Protein AF-A0A497NFD1-F1 (afdb_monomer)

Secondary structure (DSSP, 8-state):
--TTSHHHHHHHHHS-------TT---TT-TT----EE-GGGGG---SSEE---SS--HHHHHHHHHHH--SEEEE-SSTTHHHHHHHHHHHHH--EEEEGGGS-----PPPPPHHHHHHHHHHHHHS-STT----HHHHHHHHTTTT--HHHHHHHHHHHHHTTSS---S--

Mean predicted aligned error: 14.57 Å

Sequence (173 aa):
MDSSSEEASEVYSSGECILIVPKMVNLSGRSKFEHALVSGWALWMKDKKAFPLSDHSDFKQLLDFVRACRPRTVLTCFGGRFNAVFANQVEKKLGVEARPLDLIPTTFIPEKPRPRVRECVNHILKVTRMPGFIYSKKWIMNEMKPLGFSRREVEEALDNLTRRGILRISRNG

Foldseek 3Di:
DDCPDPVVVVVVVVLPDDDDDPPPDDCVVPVSDDAAAEDCCQVVDPDPRYDYDDPDDDLVRVLVVCQVVVDQEEEFDPPVVCQQVSQVVNCVPPVHRYHHPVVDDDDPDPPDQDPLLVVLLVQLCVVVVDPPDDDDLVNSVVSCVVVPDDPVSNVVSVVVCVVVVNDDDDPPD

Structure (mmCIF, N/CA/C/O backbone):
data_AF-A0A497NFD1-F1
#
_entry.id   AF-A0A497NFD1-F1
#
loop_
_atom_site.group_PDB
_atom_site.id
_atom_site.type_symbol
_atom_site.label_atom_id
_atom_site.label_alt_id
_atom_site.label_comp_id
_atom_site.label_asym_id
_atom_site.label_entity_id
_atom_site.label_seq_id
_atom_site.pdbx_PDB_ins_code
_atom_site.Cartn_x
_atom_site.Cartn_y
_atom_site.Cartn_z
_atom_site.occupancy
_atom_site.B_iso_or_equiv
_atom_site.auth_seq_id
_atom_site.auth_comp_id
_atom_site.auth_asym_id
_atom_site.auth_atom_id
_atom_site.pdbx_PDB_model_num
ATOM 1 N N . MET A 1 1 ? -0.953 -10.754 -23.163 1.00 63.84 1 MET A N 1
ATOM 2 C CA . MET A 1 1 ? -0.277 -11.869 -23.851 1.00 63.84 1 MET A CA 1
ATOM 3 C C . MET A 1 1 ? 1.103 -11.997 -23.236 1.00 63.84 1 MET A C 1
ATOM 5 O O . MET A 1 1 ? 1.746 -10.972 -23.032 1.00 63.84 1 MET A O 1
ATOM 9 N N . ASP A 1 2 ? 1.501 -13.200 -22.834 1.00 75.81 2 ASP A N 1
ATOM 10 C CA . ASP A 1 2 ? 2.842 -13.422 -22.288 1.00 75.81 2 ASP A CA 1
ATOM 11 C C . ASP A 1 2 ? 3.855 -13.395 -23.439 1.00 75.81 2 ASP A C 1
ATOM 13 O O . ASP A 1 2 ? 3.621 -14.007 -24.478 1.00 75.81 2 ASP A O 1
ATOM 17 N N . SER A 1 3 ? 4.982 -12.703 -23.270 1.00 74.25 3 SER A N 1
ATOM 18 C CA . SER A 1 3 ? 6.037 -12.640 -24.289 1.00 74.25 3 SER A CA 1
ATOM 19 C C . SER A 1 3 ? 6.659 -13.996 -24.649 1.00 74.25 3 SER A C 1
ATOM 21 O O . SER A 1 3 ? 7.349 -14.079 -25.658 1.00 74.25 3 SER A O 1
ATOM 23 N N . SER A 1 4 ? 6.447 -15.023 -23.823 1.00 81.00 4 SER A N 1
ATOM 24 C CA . SER A 1 4 ? 6.927 -16.394 -24.035 1.00 81.00 4 SER A CA 1
ATOM 25 C C . SER A 1 4 ? 5.950 -17.297 -24.800 1.00 81.00 4 SER A C 1
ATOM 27 O O . SER A 1 4 ? 6.275 -18.452 -25.060 1.00 81.00 4 SER A O 1
ATOM 29 N N . SER A 1 5 ? 4.768 -16.788 -25.156 1.00 85.31 5 SER A N 1
ATOM 30 C CA . SER A 1 5 ? 3.738 -17.544 -25.878 1.00 85.31 5 SER A CA 1
ATOM 31 C C . SER A 1 5 ? 4.002 -17.632 -27.388 1.00 85.31 5 SER A C 1
ATOM 33 O O . SER A 1 5 ? 4.695 -16.785 -27.959 1.00 85.31 5 SER A O 1
ATOM 35 N N . GLU A 1 6 ? 3.446 -18.655 -28.041 1.00 83.25 6 GLU A N 1
ATOM 36 C CA . GLU A 1 6 ? 3.573 -18.868 -29.491 1.00 83.25 6 GLU A CA 1
ATOM 37 C C . GLU A 1 6 ? 2.894 -17.734 -30.268 1.00 83.25 6 GLU A C 1
ATOM 39 O O . GLU A 1 6 ? 3.468 -17.177 -31.204 1.00 83.25 6 GLU A O 1
ATOM 44 N N . GLU A 1 7 ? 1.754 -17.265 -29.765 1.00 81.81 7 GLU A N 1
ATOM 45 C CA . GLU A 1 7 ? 1.030 -16.122 -30.309 1.00 81.81 7 GLU A CA 1
ATOM 46 C C . GLU A 1 7 ? 1.852 -14.824 -30.219 1.00 81.81 7 GLU A C 1
ATOM 48 O O . GLU A 1 7 ? 1.795 -13.975 -31.109 1.00 81.81 7 GLU A O 1
ATOM 53 N N . ALA A 1 8 ? 2.674 -14.662 -29.175 1.00 81.06 8 ALA A N 1
ATOM 54 C CA . ALA A 1 8 ? 3.583 -13.522 -29.090 1.00 81.06 8 ALA A CA 1
ATOM 55 C C . ALA A 1 8 ? 4.689 -13.598 -30.150 1.00 81.06 8 ALA A C 1
ATOM 57 O O . ALA A 1 8 ? 5.070 -12.562 -30.691 1.00 81.06 8 ALA A O 1
ATOM 58 N N . SER A 1 9 ? 5.189 -14.796 -30.470 1.00 81.31 9 SER A N 1
ATOM 59 C CA . SER A 1 9 ? 6.196 -15.002 -31.521 1.00 81.31 9 SER A CA 1
ATOM 60 C C . SER A 1 9 ? 5.663 -14.603 -32.900 1.00 81.31 9 SER A C 1
ATOM 62 O O . SER A 1 9 ? 6.339 -13.885 -33.641 1.00 81.31 9 SER A O 1
ATOM 64 N N . GLU A 1 10 ? 4.421 -14.980 -33.213 1.00 81.50 10 GLU A N 1
ATOM 65 C CA . GLU A 1 10 ? 3.736 -14.567 -34.443 1.00 81.50 10 GLU A CA 1
ATOM 66 C C . GLU A 1 10 ? 3.605 -13.040 -34.522 1.00 81.50 10 GLU A C 1
ATOM 68 O O . GLU A 1 10 ? 4.005 -12.420 -35.512 1.00 81.50 10 GLU A O 1
ATOM 73 N N . VAL A 1 11 ? 3.154 -12.408 -33.437 1.00 83.44 11 VAL A N 1
ATOM 74 C CA . VAL A 1 11 ? 3.022 -10.948 -33.346 1.00 83.44 11 VAL A CA 1
ATOM 75 C C . VAL A 1 11 ? 4.382 -10.247 -33.467 1.00 83.44 11 VAL A C 1
ATOM 77 O O . VAL A 1 11 ? 4.492 -9.258 -34.192 1.00 83.44 11 VAL A O 1
ATOM 80 N N . TYR A 1 12 ? 5.449 -10.768 -32.854 1.00 79.88 12 TYR A N 1
ATOM 81 C CA . TYR A 1 12 ? 6.804 -10.234 -33.040 1.00 79.88 12 TYR A CA 1
ATOM 82 C C . TYR A 1 12 ? 7.284 -10.353 -34.489 1.00 79.88 12 TYR A C 1
ATOM 84 O O . TYR A 1 12 ? 7.943 -9.439 -34.988 1.00 79.88 12 TYR A O 1
ATOM 92 N N . SER A 1 13 ? 6.966 -11.463 -35.160 1.00 78.94 13 SER A N 1
ATOM 93 C CA . SER A 1 13 ? 7.365 -11.703 -36.550 1.00 78.94 13 SER A CA 1
ATOM 94 C C . SER A 1 13 ? 6.664 -10.764 -37.537 1.00 78.94 13 SER A C 1
ATOM 96 O O . SER A 1 13 ? 7.264 -10.387 -38.542 1.00 78.94 13 SER A O 1
ATOM 98 N N . SER A 1 14 ? 5.447 -10.315 -37.206 1.00 81.19 14 SER A N 1
ATOM 99 C CA . SER A 1 14 ? 4.685 -9.344 -38.003 1.00 81.19 14 SER A CA 1
ATOM 100 C C . SER A 1 14 ? 5.300 -7.937 -38.009 1.00 81.19 14 SER A C 1
ATOM 102 O O . SER A 1 14 ? 5.057 -7.160 -38.926 1.00 81.19 14 SER A O 1
ATOM 104 N N . GLY A 1 15 ? 6.113 -7.600 -36.999 1.00 74.56 15 GLY A N 1
ATOM 105 C CA . GLY A 1 15 ? 6.714 -6.273 -36.832 1.00 74.56 15 GLY A CA 1
ATOM 106 C C . GLY A 1 15 ? 5.768 -5.195 -36.285 1.00 74.56 15 GLY A C 1
ATOM 107 O O . GLY A 1 15 ? 6.231 -4.105 -35.954 1.00 74.56 15 GLY A O 1
ATOM 108 N N . GLU A 1 16 ? 4.478 -5.492 -36.120 1.00 79.94 16 GLU A N 1
ATOM 109 C CA . GLU A 1 16 ? 3.455 -4.556 -35.646 1.00 79.94 16 GLU A CA 1
ATOM 110 C C . GLU A 1 16 ? 3.061 -4.860 -34.193 1.00 79.94 16 GLU A C 1
ATOM 112 O O . GLU A 1 16 ? 1.974 -5.357 -33.903 1.00 79.94 16 GLU A O 1
ATOM 117 N N . CYS A 1 17 ? 3.957 -4.581 -33.240 1.00 83.69 17 CYS A N 1
ATOM 118 C CA . CYS A 1 17 ? 3.685 -4.863 -31.829 1.00 83.69 17 CYS A CA 1
ATOM 119 C C . CYS A 1 17 ? 4.135 -3.753 -30.875 1.00 83.69 17 CYS A C 1
ATOM 121 O O . CYS A 1 17 ? 5.197 -3.151 -31.043 1.00 83.69 17 CYS A O 1
ATOM 123 N N . ILE A 1 18 ? 3.356 -3.542 -29.810 1.00 84.69 18 ILE A N 1
ATOM 124 C CA . ILE A 1 18 ? 3.750 -2.719 -28.663 1.00 84.69 18 ILE A CA 1
ATOM 125 C C . ILE A 1 18 ? 4.259 -3.643 -27.562 1.00 84.69 18 ILE A C 1
ATOM 127 O O . ILE A 1 18 ? 3.554 -4.543 -27.106 1.00 84.69 18 ILE A O 1
ATOM 131 N N . LEU A 1 19 ? 5.480 -3.384 -27.105 1.00 85.12 19 LEU A N 1
ATOM 132 C CA . LEU A 1 19 ? 6.139 -4.162 -26.068 1.00 85.12 19 LEU A CA 1
ATOM 133 C C . LEU A 1 19 ? 6.228 -3.360 -24.768 1.00 85.12 19 LEU A C 1
ATOM 135 O O . LEU A 1 19 ? 6.922 -2.347 -24.697 1.00 85.12 19 LEU A O 1
ATOM 139 N N . ILE A 1 20 ? 5.565 -3.847 -23.720 1.00 86.69 20 ILE A N 1
ATOM 140 C CA . ILE A 1 20 ? 5.634 -3.270 -22.374 1.00 86.69 20 ILE A CA 1
ATOM 141 C C . ILE A 1 20 ? 6.581 -4.124 -21.527 1.00 86.69 20 ILE A C 1
ATOM 143 O O . ILE A 1 20 ? 6.381 -5.329 -21.386 1.00 86.69 20 ILE A O 1
ATOM 147 N N . VAL A 1 21 ? 7.622 -3.503 -20.967 1.00 86.50 21 VAL A N 1
ATOM 148 C CA . VAL A 1 21 ? 8.647 -4.172 -20.148 1.00 86.50 21 VAL A CA 1
ATOM 149 C C . VAL A 1 21 ? 8.880 -3.437 -18.825 1.00 86.50 21 VAL A C 1
ATOM 151 O O . VAL A 1 21 ? 8.662 -2.225 -18.748 1.00 86.50 21 VAL A O 1
ATOM 154 N N . PRO A 1 22 ? 9.369 -4.127 -17.778 1.00 84.50 22 PRO A N 1
ATOM 155 C CA . PRO A 1 22 ? 9.794 -3.476 -16.542 1.00 84.50 22 PRO A CA 1
ATOM 156 C C . PRO A 1 22 ? 10.887 -2.418 -16.767 1.00 84.50 22 PRO A C 1
ATOM 158 O O . PRO A 1 22 ? 11.762 -2.576 -17.617 1.00 84.50 22 PRO A O 1
ATOM 161 N N . LYS A 1 23 ? 10.890 -1.373 -15.925 1.00 74.06 23 LYS A N 1
ATOM 162 C CA . LYS A 1 23 ? 11.719 -0.149 -16.031 1.00 74.06 23 LYS A CA 1
ATOM 163 C C . LYS A 1 23 ? 13.244 -0.366 -16.128 1.00 74.06 23 LYS A C 1
ATOM 165 O O . LYS A 1 23 ? 13.962 0.563 -16.473 1.00 74.06 23 LYS A O 1
ATOM 170 N N . MET A 1 24 ? 13.754 -1.554 -15.813 1.00 76.12 24 MET A N 1
ATOM 171 C CA . MET A 1 24 ? 15.194 -1.859 -15.784 1.00 76.12 24 MET A CA 1
ATOM 172 C C . MET A 1 24 ? 15.590 -3.020 -16.704 1.00 76.12 24 MET A C 1
ATOM 174 O O . MET A 1 24 ? 16.659 -3.606 -16.541 1.00 76.12 24 MET A O 1
ATOM 178 N N . VAL A 1 25 ? 14.740 -3.375 -17.668 1.00 82.19 25 VAL A N 1
ATOM 179 C CA . VAL A 1 25 ? 15.109 -4.351 -18.697 1.00 82.19 25 VAL A CA 1
ATOM 180 C C . VAL A 1 25 ? 16.184 -3.767 -19.612 1.00 82.19 25 VAL A C 1
ATOM 182 O O . VAL A 1 25 ? 16.071 -2.638 -20.087 1.00 82.19 25 VAL A O 1
ATOM 185 N N . ASN A 1 26 ? 17.219 -4.559 -19.891 1.00 79.00 26 ASN A N 1
ATOM 186 C CA . ASN A 1 26 ? 18.217 -4.206 -20.888 1.00 79.00 26 ASN A CA 1
ATOM 187 C C . ASN A 1 26 ? 17.620 -4.352 -22.298 1.00 79.00 26 ASN A C 1
ATOM 189 O O . ASN A 1 26 ? 17.274 -5.452 -22.727 1.00 79.00 26 ASN A O 1
ATOM 193 N N . LEU A 1 27 ? 17.511 -3.231 -23.012 1.00 75.38 27 LEU A N 1
ATOM 194 C CA . LEU A 1 27 ? 16.973 -3.162 -24.371 1.00 75.38 27 LEU A CA 1
ATOM 195 C C . LEU A 1 27 ? 18.060 -3.149 -25.457 1.00 75.38 27 LEU A C 1
ATOM 197 O O . LEU A 1 27 ? 17.729 -3.014 -26.630 1.00 75.38 27 LEU A O 1
ATOM 201 N N . SER A 1 28 ? 19.343 -3.317 -25.113 1.00 70.94 28 SER A N 1
ATOM 202 C CA . SER A 1 28 ? 20.457 -3.220 -26.072 1.00 70.94 28 SER A CA 1
ATOM 203 C C . SER A 1 28 ? 20.369 -4.215 -27.239 1.00 70.94 28 SER A C 1
ATOM 205 O O . SER A 1 28 ? 20.833 -3.913 -28.333 1.00 70.94 28 SER A O 1
ATOM 207 N N . GLY A 1 29 ? 19.723 -5.371 -27.042 1.00 68.31 29 GLY A N 1
ATOM 208 C CA . GLY A 1 29 ? 19.449 -6.358 -28.098 1.00 68.31 29 GLY A CA 1
ATOM 209 C C . GLY A 1 29 ? 18.174 -6.100 -28.915 1.00 68.31 29 GLY A C 1
ATOM 210 O O . GLY A 1 29 ? 17.822 -6.910 -29.766 1.00 68.31 29 GLY A O 1
ATOM 211 N N . ARG A 1 30 ? 17.446 -5.009 -28.647 1.00 71.31 30 ARG A N 1
ATOM 212 C CA . ARG A 1 30 ? 16.120 -4.700 -29.213 1.00 71.31 30 ARG A CA 1
ATOM 213 C C . ARG A 1 30 ? 16.121 -3.356 -29.953 1.00 71.31 30 ARG A C 1
ATOM 215 O O . ARG A 1 30 ? 15.201 -2.558 -29.809 1.00 71.31 30 ARG A O 1
ATOM 222 N N . SER A 1 31 ? 17.145 -3.124 -30.778 1.00 65.75 31 SER A N 1
ATOM 223 C CA . SER A 1 31 ? 17.371 -1.872 -31.528 1.00 65.75 31 SER A CA 1
ATOM 224 C C . SER A 1 31 ? 16.262 -1.489 -32.517 1.00 65.75 31 SER A C 1
ATOM 226 O O . SER A 1 31 ? 16.220 -0.348 -32.964 1.00 65.75 31 SER A O 1
ATOM 228 N N . LYS A 1 32 ? 15.357 -2.420 -32.844 1.00 77.50 32 LYS A N 1
ATOM 229 C CA . LYS A 1 32 ? 14.200 -2.189 -33.723 1.00 77.50 32 LYS A CA 1
ATOM 230 C C . LYS A 1 32 ? 13.056 -1.411 -33.058 1.00 77.50 32 LYS A C 1
ATOM 232 O O . LYS A 1 32 ? 12.140 -1.000 -33.757 1.00 77.50 32 LYS A O 1
ATOM 237 N N . PHE A 1 33 ? 13.084 -1.233 -31.736 1.00 80.19 33 PHE A N 1
ATOM 238 C CA . PHE A 1 33 ? 12.010 -0.571 -30.998 1.00 80.19 33 PHE A CA 1
ATOM 239 C C . PHE A 1 33 ? 12.390 0.849 -30.596 1.00 80.19 33 PHE A C 1
ATOM 241 O O . PHE A 1 33 ? 13.382 1.066 -29.894 1.00 80.19 33 PHE A O 1
ATOM 248 N N . GLU A 1 34 ? 11.528 1.803 -30.934 1.00 84.69 34 GLU A N 1
ATOM 249 C CA . GLU A 1 34 ? 11.497 3.071 -30.217 1.00 84.69 34 GLU A CA 1
ATOM 250 C C . GLU A 1 34 ? 10.953 2.855 -28.803 1.00 84.69 34 GLU A C 1
ATOM 252 O O . GLU A 1 34 ? 10.023 2.079 -28.582 1.00 84.69 34 GLU A O 1
ATOM 257 N N . HIS A 1 35 ? 11.551 3.529 -27.826 1.00 84.56 35 HIS A N 1
ATOM 258 C CA . HIS A 1 35 ? 11.224 3.356 -26.416 1.00 84.56 35 HIS A CA 1
ATOM 259 C C . HIS A 1 35 ? 10.706 4.658 -25.810 1.00 84.56 35 HIS A C 1
ATOM 261 O O . HIS A 1 35 ? 11.211 5.750 -26.081 1.00 84.56 35 HIS A O 1
ATOM 267 N N . ALA A 1 36 ? 9.703 4.505 -24.952 1.00 88.62 36 ALA A N 1
ATOM 268 C CA . ALA A 1 36 ? 9.104 5.564 -24.162 1.00 88.62 36 ALA A CA 1
ATOM 269 C C . ALA A 1 36 ? 8.824 5.046 -22.748 1.00 88.62 36 ALA A C 1
ATOM 271 O O . ALA A 1 36 ? 8.529 3.865 -22.550 1.00 88.62 36 ALA A O 1
ATOM 272 N N . LEU A 1 37 ? 8.914 5.928 -21.755 1.00 86.62 37 LEU A N 1
ATOM 273 C CA . LEU A 1 37 ? 8.610 5.583 -20.371 1.00 86.62 37 LEU A CA 1
ATOM 274 C C . LEU A 1 37 ? 7.096 5.558 -20.161 1.00 86.62 37 LEU A C 1
ATOM 276 O O . LEU A 1 37 ? 6.420 6.561 -20.365 1.00 86.62 37 LEU A O 1
ATOM 280 N N . VAL A 1 38 ? 6.566 4.439 -19.680 1.00 88.69 38 VAL A N 1
ATOM 281 C CA . VAL A 1 38 ? 5.151 4.320 -19.311 1.00 88.69 38 VAL A CA 1
ATOM 282 C C . VAL A 1 38 ? 5.023 4.296 -17.787 1.00 88.69 38 VAL A C 1
ATOM 284 O O . VAL A 1 38 ? 5.631 3.453 -17.129 1.00 88.69 38 VAL A O 1
ATOM 287 N N . SER A 1 39 ? 4.313 5.264 -17.200 1.00 85.12 39 SER A N 1
ATOM 288 C CA . SER A 1 39 ? 4.149 5.388 -15.739 1.00 85.12 39 SER A CA 1
ATOM 289 C C . SER A 1 39 ? 3.013 6.341 -15.378 1.00 85.12 39 SER A C 1
ATOM 291 O O . SER A 1 39 ? 2.810 7.336 -16.068 1.00 85.12 39 SER A O 1
ATOM 293 N N . GLY A 1 40 ? 2.325 6.124 -14.253 1.00 82.75 40 GLY A N 1
ATOM 294 C CA . GLY A 1 40 ? 1.300 7.047 -13.750 1.00 82.75 40 GLY A CA 1
ATOM 295 C C . GLY A 1 40 ? 1.862 8.443 -13.456 1.00 82.75 40 GLY A C 1
ATOM 296 O O . GLY A 1 40 ? 1.149 9.441 -13.516 1.00 82.75 40 GLY A O 1
ATOM 297 N N . TRP A 1 41 ? 3.173 8.532 -13.227 1.00 84.12 41 TRP A N 1
ATOM 298 C CA . TRP A 1 41 ? 3.887 9.788 -13.014 1.00 84.12 41 TRP A CA 1
ATOM 299 C C . TRP A 1 41 ? 4.220 10.536 -14.306 1.00 84.12 41 TRP A C 1
ATOM 301 O O . TRP A 1 41 ? 4.645 11.685 -14.232 1.00 84.12 41 TRP A O 1
ATOM 311 N N . ALA A 1 42 ? 4.011 9.931 -15.481 1.00 88.12 42 ALA A N 1
ATOM 312 C CA . ALA A 1 42 ? 4.309 10.574 -16.758 1.00 88.12 42 ALA A CA 1
ATOM 313 C C . ALA A 1 42 ? 3.500 11.846 -17.007 1.00 88.12 42 ALA A C 1
ATOM 315 O O . ALA A 1 42 ? 4.010 12.748 -17.659 1.00 88.12 42 ALA A O 1
ATOM 316 N N . LEU A 1 43 ? 2.318 11.979 -16.394 1.00 81.75 43 LEU A N 1
ATOM 317 C CA . LEU A 1 43 ? 1.540 13.226 -16.394 1.00 81.75 43 LEU A CA 1
ATOM 318 C C . LEU A 1 43 ? 2.315 14.427 -15.830 1.00 81.75 43 LEU A C 1
ATOM 320 O O . LEU A 1 43 ? 2.026 15.567 -16.177 1.00 81.75 43 LEU A O 1
ATOM 324 N N . TRP A 1 44 ? 3.282 14.173 -14.947 1.00 84.06 44 TRP A N 1
ATOM 325 C CA . TRP A 1 44 ? 4.060 15.194 -14.245 1.00 84.06 44 TRP A CA 1
ATOM 326 C C . TRP A 1 44 ? 5.492 15.314 -14.772 1.00 84.06 44 TRP A C 1
ATOM 328 O O . TRP A 1 44 ? 6.252 16.169 -14.315 1.00 84.06 44 TRP A O 1
ATOM 338 N N . MET A 1 45 ? 5.883 14.460 -15.720 1.00 83.69 45 MET A N 1
ATOM 339 C CA . MET A 1 45 ? 7.195 14.529 -16.351 1.00 83.69 45 MET A CA 1
ATOM 340 C C . MET A 1 45 ? 7.164 15.530 -17.507 1.00 83.69 45 MET A C 1
ATOM 342 O O . MET A 1 45 ? 6.205 15.600 -18.265 1.00 83.69 45 MET A O 1
ATOM 346 N N . LYS A 1 46 ? 8.247 16.296 -17.664 1.00 77.19 46 LYS A N 1
ATOM 347 C CA . LYS A 1 46 ? 8.432 17.211 -18.807 1.00 77.19 46 LYS A CA 1
ATOM 348 C C . LYS A 1 46 ? 8.991 16.512 -20.053 1.00 77.19 46 LYS A C 1
ATOM 350 O O . LYS A 1 46 ? 9.230 17.169 -21.063 1.00 77.19 46 LYS A O 1
ATOM 355 N N . ASP A 1 47 ? 9.263 15.212 -19.959 1.00 76.50 47 ASP A N 1
ATOM 356 C CA . ASP A 1 47 ? 9.827 14.431 -21.053 1.00 76.50 47 ASP A CA 1
ATOM 357 C C . ASP A 1 47 ? 8.766 14.175 -22.131 1.00 76.50 47 ASP A C 1
ATOM 359 O O . ASP A 1 47 ? 7.630 13.815 -21.832 1.00 76.50 47 ASP A O 1
ATOM 363 N N . LYS A 1 48 ? 9.150 14.358 -23.395 1.00 72.31 48 LYS A N 1
ATOM 364 C CA . LYS A 1 48 ? 8.276 14.156 -24.555 1.00 72.31 48 LYS A CA 1
ATOM 365 C C . LYS A 1 48 ? 8.101 12.677 -24.909 1.00 72.31 48 LYS A C 1
ATOM 367 O O . LYS A 1 48 ? 7.187 12.355 -25.659 1.00 72.31 48 LYS A O 1
ATOM 372 N N . LYS A 1 49 ? 8.953 11.783 -24.393 1.00 87.62 49 LYS A N 1
ATOM 373 C CA . LYS A 1 49 ? 8.887 10.332 -24.644 1.00 87.62 49 LYS A CA 1
ATOM 374 C C . LYS A 1 49 ? 8.357 9.564 -23.434 1.00 87.62 49 LYS A C 1
ATOM 376 O O . LYS A 1 49 ? 8.959 8.585 -22.989 1.00 87.62 49 LYS A O 1
ATOM 381 N N . ALA A 1 50 ? 7.230 10.011 -22.888 1.00 88.50 50 ALA A N 1
ATOM 382 C CA . ALA A 1 50 ? 6.563 9.313 -21.803 1.00 88.50 50 ALA A CA 1
ATOM 383 C C . ALA A 1 50 ? 5.041 9.309 -21.960 1.00 88.50 50 ALA A C 1
ATOM 385 O O . ALA A 1 50 ? 4.449 10.297 -22.385 1.00 88.50 50 ALA A O 1
ATOM 386 N N . PHE A 1 51 ? 4.415 8.201 -21.570 1.00 88.88 51 PHE A N 1
ATOM 387 C CA . PHE A 1 51 ? 2.969 8.021 -21.618 1.00 88.88 51 PHE A CA 1
ATOM 388 C C . PHE A 1 51 ? 2.422 7.682 -20.226 1.00 88.88 51 PHE A C 1
ATOM 390 O O . PHE A 1 51 ? 3.040 6.909 -19.483 1.00 88.88 51 PHE A O 1
ATOM 397 N N . PRO A 1 52 ? 1.268 8.247 -19.837 1.00 86.50 52 PRO A N 1
ATOM 398 C CA . PRO A 1 52 ? 0.637 7.912 -18.575 1.00 86.50 52 PRO A CA 1
ATOM 399 C C . PRO A 1 52 ? 0.072 6.492 -18.618 1.00 86.50 52 PRO A C 1
ATOM 401 O O . PRO A 1 52 ? -0.806 6.188 -19.418 1.00 86.50 52 PRO A O 1
ATOM 404 N N . LEU A 1 53 ? 0.568 5.629 -17.734 1.00 85.69 53 LEU A N 1
ATOM 405 C CA . LEU A 1 53 ? 0.032 4.285 -17.526 1.00 85.69 53 LEU A CA 1
ATOM 406 C C . LEU A 1 53 ? 0.112 3.923 -16.050 1.00 85.69 53 LEU A C 1
ATOM 408 O O . LEU A 1 53 ? 1.188 3.920 -15.456 1.00 85.69 53 LEU A O 1
ATOM 412 N N . SER A 1 54 ? -1.035 3.617 -15.463 1.00 81.25 54 SER A N 1
ATOM 413 C CA . SER A 1 54 ? -1.176 3.273 -14.057 1.00 81.25 54 SER A CA 1
ATOM 414 C C . SER A 1 54 ? -2.073 2.053 -13.947 1.00 81.25 54 SER A C 1
ATOM 416 O O . SER A 1 54 ? -3.115 2.009 -14.590 1.00 81.25 54 SER A O 1
ATOM 418 N N . ASP A 1 55 ? -1.682 1.100 -13.108 1.00 79.31 55 ASP A N 1
ATOM 419 C CA . ASP A 1 55 ? -2.520 -0.052 -12.753 1.00 79.31 55 ASP A CA 1
ATOM 420 C C . ASP A 1 55 ? -3.600 0.320 -11.712 1.00 79.31 55 ASP A C 1
ATOM 422 O O . ASP A 1 55 ? -4.440 -0.483 -11.320 1.00 79.31 55 ASP A O 1
ATOM 426 N N . HIS A 1 56 ? -3.595 1.571 -11.236 1.00 83.31 56 HIS A N 1
ATOM 427 C CA . HIS A 1 56 ? -4.640 2.079 -10.352 1.00 83.31 56 HIS A CA 1
ATOM 428 C C . HIS A 1 56 ? -5.947 2.331 -11.107 1.00 83.31 56 HIS A C 1
ATOM 430 O O . HIS A 1 56 ? -5.954 2.994 -12.144 1.00 83.31 56 HIS A O 1
ATOM 436 N N . SER A 1 57 ? -7.053 1.879 -10.520 1.00 84.75 57 SER A N 1
ATOM 437 C CA . SER A 1 57 ? -8.403 2.167 -10.998 1.00 84.75 57 SER A CA 1
ATOM 438 C C . SER A 1 57 ? -8.757 3.648 -10.866 1.00 84.75 57 SER A C 1
ATOM 440 O O . SER A 1 57 ? -8.416 4.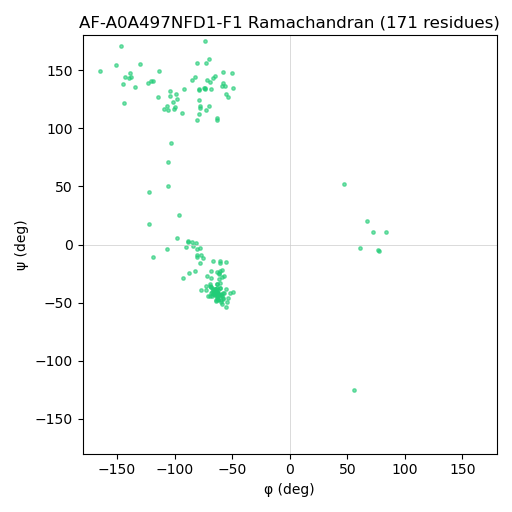299 -9.874 1.00 84.75 57 SER A O 1
ATOM 442 N N . ASP A 1 58 ? -9.502 4.168 -11.838 1.00 88.75 58 ASP A N 1
ATOM 443 C CA . ASP A 1 58 ? -10.100 5.495 -11.737 1.00 88.75 58 ASP A CA 1
ATOM 444 C C . ASP A 1 58 ? -11.306 5.520 -10.771 1.00 88.75 58 ASP A C 1
ATOM 446 O O . ASP A 1 58 ? -11.755 4.500 -10.238 1.00 88.75 58 ASP A O 1
ATOM 450 N N . PHE A 1 59 ? -11.862 6.713 -10.536 1.00 92.62 59 PHE A N 1
ATOM 451 C CA . PHE A 1 59 ? -13.003 6.896 -9.635 1.00 92.62 59 PHE A CA 1
ATOM 452 C C . PHE A 1 59 ? -14.237 6.069 -10.035 1.00 92.62 59 PHE A C 1
ATOM 454 O O . PHE A 1 59 ? -14.921 5.521 -9.167 1.00 92.62 59 PHE A O 1
ATOM 461 N N . LYS A 1 60 ? -14.555 5.999 -11.333 1.00 94.75 60 LYS A N 1
ATOM 462 C CA . LYS A 1 60 ? -15.747 5.296 -11.819 1.00 94.75 60 LYS A CA 1
ATOM 463 C C . LYS A 1 60 ? -15.559 3.793 -11.660 1.00 94.75 60 LYS A C 1
ATOM 465 O O . LYS A 1 60 ? -16.459 3.131 -11.154 1.00 94.75 60 LYS A O 1
ATOM 470 N N . GLN A 1 61 ? -14.390 3.280 -12.024 1.00 94.62 61 GLN A N 1
ATOM 471 C CA . GLN A 1 61 ? -14.024 1.878 -11.869 1.00 94.62 61 GLN A CA 1
ATOM 472 C C . GLN A 1 61 ? -14.079 1.437 -10.402 1.00 94.62 61 GLN A C 1
ATOM 474 O O . GLN A 1 61 ? -14.659 0.395 -10.107 1.00 94.62 61 GLN A O 1
ATOM 479 N N . LEU A 1 62 ? -13.568 2.251 -9.469 1.00 95.88 62 LEU A N 1
ATOM 480 C CA . LEU A 1 62 ? -13.680 1.965 -8.034 1.00 95.88 62 LEU A CA 1
ATOM 481 C C . LEU A 1 62 ? -15.143 1.914 -7.567 1.00 95.88 62 LEU A C 1
ATOM 483 O O . LEU A 1 62 ? -15.523 1.021 -6.810 1.00 95.88 62 LEU A O 1
ATOM 487 N N . LEU A 1 63 ? -15.982 2.849 -8.017 1.00 97.00 63 LEU A N 1
ATOM 488 C CA . LEU A 1 63 ? -17.399 2.874 -7.647 1.00 97.00 63 LEU A CA 1
ATOM 489 C C . LEU A 1 63 ? -18.166 1.676 -8.231 1.00 97.00 63 LEU A C 1
ATOM 491 O O . LEU A 1 63 ? -19.000 1.077 -7.551 1.00 97.00 63 LEU A O 1
ATOM 495 N N . ASP A 1 64 ? -17.873 1.321 -9.481 1.00 97.50 64 ASP A N 1
ATOM 496 C CA . ASP A 1 64 ? -18.459 0.170 -10.163 1.00 97.50 64 ASP A CA 1
ATOM 497 C C . ASP A 1 64 ? -18.050 -1.141 -9.475 1.00 97.50 64 ASP A C 1
ATOM 499 O O . ASP A 1 64 ? -18.901 -2.005 -9.258 1.00 97.50 64 ASP A O 1
ATOM 503 N N . PHE A 1 65 ? -16.792 -1.248 -9.036 1.00 97.12 65 PHE A N 1
ATOM 504 C CA . PHE A 1 65 ? -16.299 -2.375 -8.248 1.00 97.12 65 PHE A CA 1
ATOM 505 C C . PHE A 1 65 ? -17.058 -2.530 -6.924 1.00 97.12 65 PHE A C 1
ATOM 507 O O . PHE A 1 65 ? -17.566 -3.611 -6.625 1.00 97.12 65 PHE A O 1
ATOM 514 N N . VAL A 1 66 ? -17.216 -1.448 -6.150 1.00 97.81 66 VAL A N 1
ATOM 515 C CA . VAL A 1 66 ? -17.994 -1.485 -4.898 1.00 97.81 66 VAL A CA 1
ATOM 516 C C . VAL A 1 66 ? -19.440 -1.911 -5.167 1.00 97.81 66 VAL A C 1
ATOM 518 O O . VAL A 1 66 ? -19.975 -2.765 -4.457 1.00 97.81 66 VAL A O 1
ATOM 521 N N . ARG A 1 67 ? -20.067 -1.361 -6.216 1.00 97.56 67 ARG A N 1
ATOM 522 C CA . ARG A 1 67 ? -21.444 -1.706 -6.595 1.00 97.56 67 ARG A CA 1
ATOM 523 C C . ARG A 1 67 ? -21.589 -3.189 -6.936 1.00 97.56 67 ARG A C 1
ATOM 525 O O . ARG A 1 67 ? -22.566 -3.806 -6.516 1.00 97.56 67 ARG A O 1
ATOM 532 N N . ALA A 1 68 ? -20.642 -3.749 -7.686 1.00 98.06 68 ALA A N 1
ATOM 533 C CA . ALA A 1 68 ? -20.654 -5.156 -8.073 1.00 98.06 68 ALA A CA 1
ATOM 534 C C . ALA A 1 68 ? -20.485 -6.087 -6.861 1.00 98.06 68 ALA A C 1
ATOM 536 O O . ALA A 1 68 ? -21.198 -7.083 -6.749 1.00 98.06 68 ALA A O 1
ATOM 537 N N . CYS A 1 69 ? -19.599 -5.732 -5.928 1.00 97.75 69 CYS A N 1
ATOM 538 C CA . CYS A 1 69 ? -19.313 -6.530 -4.734 1.00 97.75 69 CYS A CA 1
ATOM 539 C C . CYS A 1 69 ? -20.444 -6.525 -3.694 1.00 97.75 69 CYS A C 1
ATOM 541 O O . CYS A 1 69 ? -20.552 -7.474 -2.920 1.00 97.75 69 CYS A O 1
ATOM 543 N N . ARG A 1 70 ? -21.269 -5.467 -3.647 1.00 96.50 70 ARG A N 1
ATOM 544 C CA . ARG A 1 70 ? -22.324 -5.261 -2.629 1.00 96.50 70 ARG A CA 1
ATOM 545 C C . AR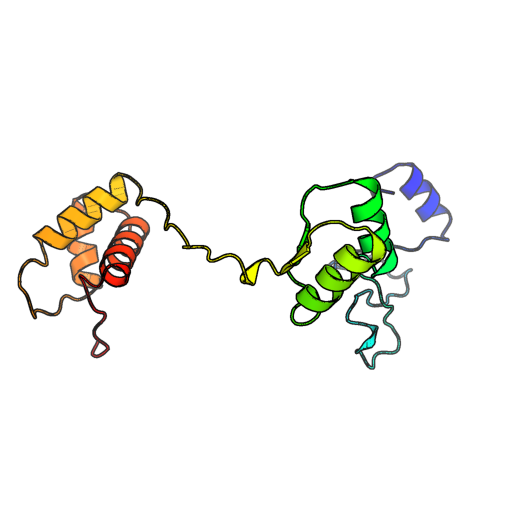G A 1 70 ? -21.840 -5.497 -1.181 1.00 96.50 70 ARG A C 1
ATOM 547 O O . ARG A 1 70 ? -22.449 -6.283 -0.449 1.00 96.50 70 ARG A O 1
ATOM 554 N N . PRO A 1 71 ? -20.736 -4.863 -0.748 1.00 97.75 71 PRO A N 1
ATOM 555 C CA . PRO A 1 71 ? -20.227 -5.057 0.602 1.00 97.75 71 PRO A CA 1
ATOM 556 C C . PRO A 1 71 ? -21.150 -4.406 1.639 1.00 97.75 71 PRO A C 1
ATOM 558 O O . PRO A 1 71 ? -21.903 -3.485 1.333 1.00 97.75 71 PRO A O 1
ATOM 561 N N . ARG A 1 72 ? -21.047 -4.858 2.894 1.00 97.31 72 ARG A N 1
ATOM 562 C CA . ARG A 1 72 ? -21.731 -4.210 4.028 1.00 97.31 72 ARG A CA 1
ATOM 563 C C . ARG A 1 72 ? -21.079 -2.880 4.410 1.00 97.31 72 ARG A C 1
ATOM 565 O O . ARG A 1 72 ? -21.784 -1.924 4.701 1.00 97.31 72 ARG A O 1
ATOM 572 N N . THR A 1 73 ? -19.748 -2.834 4.361 1.00 96.75 73 THR A N 1
ATOM 573 C CA . THR A 1 73 ? -18.944 -1.660 4.711 1.00 96.75 73 THR A CA 1
ATOM 574 C C . THR A 1 73 ? -17.737 -1.569 3.775 1.00 96.75 73 THR A C 1
ATOM 576 O O . THR A 1 73 ? -17.160 -2.596 3.409 1.00 96.75 73 THR A O 1
ATOM 579 N N . VAL A 1 74 ? -17.325 -0.355 3.411 1.00 97.62 74 VAL A N 1
ATOM 580 C CA . VAL A 1 74 ? -16.116 -0.075 2.619 1.00 97.62 74 VAL A CA 1
ATOM 581 C C . VAL A 1 74 ? -15.106 0.704 3.454 1.00 97.62 74 VAL A C 1
ATOM 583 O O . VAL A 1 74 ? -15.411 1.764 3.995 1.00 97.62 74 VAL A O 1
ATOM 586 N N . LEU A 1 75 ? -13.872 0.203 3.527 1.00 96.88 75 LEU A N 1
ATOM 587 C CA . LEU A 1 75 ? -12.765 0.903 4.174 1.00 96.88 75 LEU A CA 1
ATOM 588 C C . LEU A 1 75 ? -11.814 1.453 3.116 1.00 96.88 75 LEU A C 1
ATOM 590 O O . LEU A 1 75 ? -11.208 0.693 2.365 1.00 96.88 75 LEU A O 1
ATOM 594 N N . THR A 1 76 ? -11.691 2.775 3.043 1.00 95.69 76 THR A N 1
ATOM 595 C CA . THR A 1 76 ? -10.837 3.437 2.048 1.00 95.69 76 THR A CA 1
ATOM 596 C C . THR A 1 76 ? -9.438 3.678 2.604 1.00 95.69 76 THR A C 1
ATOM 598 O O . THR A 1 76 ? -9.296 4.192 3.716 1.00 95.69 76 THR A O 1
ATOM 601 N N . CYS A 1 77 ? -8.405 3.366 1.829 1.00 94.06 77 CYS A N 1
ATOM 602 C CA . CYS A 1 77 ? -7.005 3.559 2.199 1.00 94.06 77 CYS A CA 1
ATOM 603 C C . CYS A 1 77 ? -6.146 3.918 0.971 1.00 94.06 77 CYS A C 1
ATOM 605 O O . CYS A 1 77 ? -6.618 3.887 -0.162 1.00 94.06 77 CYS A O 1
ATOM 607 N N . PHE A 1 78 ? -4.885 4.299 1.209 1.00 89.19 78 PHE A N 1
ATOM 608 C CA . PHE A 1 78 ? -3.866 4.634 0.192 1.00 89.19 78 PHE A CA 1
ATOM 609 C C . PHE A 1 78 ? -4.160 5.818 -0.755 1.00 89.19 78 PHE A C 1
ATOM 611 O O . PHE A 1 78 ? -3.273 6.226 -1.495 1.00 89.19 78 PHE A O 1
ATOM 618 N N . GLY A 1 79 ? -5.333 6.453 -0.678 1.00 87.12 79 GLY A N 1
ATOM 619 C CA . GLY A 1 79 ? -5.674 7.674 -1.421 1.00 87.12 79 GLY A CA 1
ATOM 620 C C . GLY A 1 79 ? -5.296 8.986 -0.717 1.00 87.12 79 GLY A C 1
ATOM 621 O O . GLY A 1 79 ? -5.623 10.071 -1.203 1.00 87.12 79 GLY A O 1
ATOM 622 N N . GLY A 1 80 ? -4.655 8.922 0.455 1.00 88.38 80 GLY A N 1
ATOM 623 C CA . GLY A 1 80 ? -4.352 10.094 1.281 1.00 88.38 80 GLY A CA 1
ATOM 624 C C . GLY A 1 80 ? -5.619 10.890 1.612 1.00 88.38 80 GLY A C 1
ATOM 625 O O . GLY A 1 80 ? -6.608 10.329 2.081 1.00 88.38 80 GLY A O 1
ATOM 626 N N . ARG A 1 81 ? -5.630 12.193 1.297 1.00 88.50 81 ARG A N 1
ATOM 627 C CA . ARG A 1 81 ? -6.807 13.065 1.497 1.00 88.50 81 ARG A CA 1
ATOM 628 C C . ARG A 1 81 ? -8.066 12.602 0.752 1.00 88.50 81 ARG A C 1
ATOM 630 O O . ARG A 1 81 ? -9.170 12.986 1.126 1.00 88.50 81 ARG A O 1
ATOM 637 N N . PHE A 1 82 ? -7.919 11.796 -0.302 1.00 93.56 82 PHE A N 1
ATOM 638 C CA . PHE A 1 82 ? -9.047 11.320 -1.102 1.00 93.56 82 PHE A CA 1
ATOM 639 C C . PHE A 1 82 ? -9.788 10.138 -0.471 1.00 93.56 82 PHE A C 1
ATOM 641 O O . PHE A 1 82 ? -10.892 9.842 -0.917 1.00 93.56 82 PHE A O 1
ATOM 648 N N . ASN A 1 83 ? -9.249 9.517 0.585 1.00 94.56 83 ASN A N 1
ATOM 649 C CA . ASN A 1 83 ? -9.927 8.434 1.306 1.00 94.56 83 ASN A CA 1
ATOM 650 C C . ASN A 1 83 ? -11.312 8.885 1.794 1.00 94.56 83 ASN A C 1
ATOM 652 O O . ASN A 1 83 ? -12.330 8.299 1.433 1.00 94.56 83 ASN A O 1
ATOM 656 N N . ALA A 1 84 ? -11.362 10.003 2.523 1.00 95.31 84 ALA A N 1
ATOM 657 C CA . ALA A 1 84 ? -12.613 10.555 3.040 1.00 95.31 84 ALA A CA 1
ATOM 658 C C . ALA A 1 84 ? -13.570 10.988 1.919 1.00 95.31 84 ALA A C 1
ATOM 660 O O . ALA A 1 84 ? -14.781 10.795 2.017 1.00 95.31 84 ALA A O 1
ATOM 661 N N . VAL A 1 85 ? -13.027 11.544 0.830 1.00 96.62 85 VAL A N 1
ATOM 662 C CA . VAL A 1 85 ? -13.823 11.972 -0.327 1.00 96.62 85 VAL A CA 1
ATOM 663 C C . VAL A 1 85 ? -14.487 10.769 -0.990 1.00 96.62 85 VAL A C 1
ATOM 665 O O . VAL A 1 85 ? -15.691 10.802 -1.235 1.00 96.62 85 VAL A O 1
ATOM 668 N N . PHE A 1 86 ? -13.730 9.705 -1.264 1.00 97.25 86 PHE A N 1
ATOM 669 C CA . PHE A 1 86 ? -14.263 8.512 -1.913 1.00 97.25 86 PHE A CA 1
ATOM 670 C C . PHE A 1 86 ? -15.261 7.775 -1.015 1.00 97.25 86 PHE A C 1
ATOM 672 O O . PHE A 1 86 ? -16.336 7.424 -1.492 1.00 97.25 86 PHE A O 1
ATOM 679 N N . ALA A 1 87 ? -14.970 7.631 0.282 1.00 97.25 87 ALA A N 1
ATOM 680 C CA . ALA A 1 87 ? -15.895 7.049 1.255 1.00 97.25 87 ALA A CA 1
ATOM 681 C C . ALA A 1 87 ? -17.260 7.765 1.247 1.00 97.25 87 ALA A C 1
ATOM 683 O O . ALA A 1 87 ? -18.294 7.139 1.037 1.00 97.25 87 ALA A O 1
ATOM 684 N N . ASN A 1 88 ? -17.259 9.099 1.324 1.00 97.25 88 ASN A N 1
ATOM 685 C CA . ASN A 1 88 ? -18.485 9.901 1.266 1.00 97.25 88 ASN A CA 1
ATOM 686 C C . ASN A 1 88 ? -19.252 9.701 -0.059 1.00 97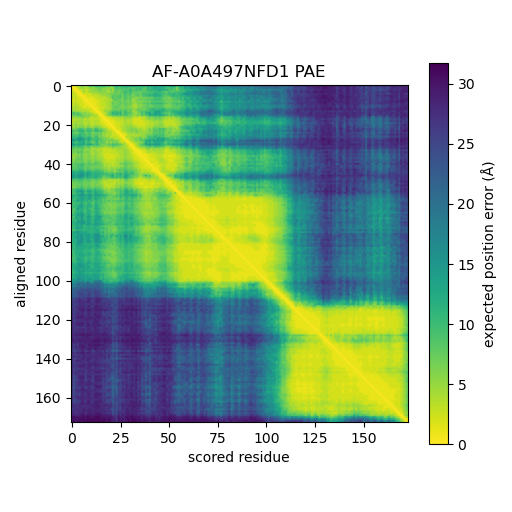.25 88 ASN A C 1
ATOM 688 O O . ASN A 1 88 ? -20.480 9.648 -0.087 1.00 97.25 88 ASN A O 1
ATOM 692 N N . GLN A 1 89 ? -18.539 9.559 -1.182 1.00 98.00 89 GLN A N 1
ATOM 693 C CA . GLN A 1 89 ? -19.172 9.279 -2.474 1.00 98.00 89 GLN A CA 1
ATOM 694 C C . GLN A 1 89 ? -19.783 7.876 -2.541 1.00 98.00 89 GLN A C 1
ATOM 696 O O . GLN A 1 89 ? -20.844 7.720 -3.143 1.00 98.00 89 GLN A O 1
ATOM 701 N N . VAL A 1 90 ? -19.145 6.875 -1.933 1.00 98.00 90 VAL A N 1
ATOM 702 C CA . VAL A 1 90 ? -19.689 5.516 -1.820 1.00 98.00 90 VAL A CA 1
ATOM 703 C C . VAL A 1 90 ? -20.986 5.532 -1.012 1.00 98.00 90 VAL A C 1
ATOM 705 O O . VAL A 1 90 ? -21.995 5.022 -1.497 1.00 98.00 90 VAL A O 1
ATOM 708 N N . GLU A 1 91 ? -21.000 6.198 0.144 1.00 97.81 91 GLU A N 1
ATOM 709 C CA . GLU A 1 91 ? -22.209 6.345 0.966 1.00 97.81 91 GLU A CA 1
ATOM 710 C C . GLU A 1 91 ? -23.334 7.030 0.188 1.00 97.81 91 GLU A C 1
ATOM 712 O O . GLU A 1 91 ? -24.433 6.492 0.070 1.00 97.81 91 GLU A O 1
ATOM 717 N N . LYS A 1 92 ? -23.048 8.184 -0.428 1.00 97.81 92 LYS A N 1
ATOM 718 C CA . LYS A 1 92 ? -24.053 8.965 -1.164 1.00 97.81 92 LYS A CA 1
ATOM 719 C C . LYS A 1 92 ? -24.616 8.252 -2.384 1.00 97.81 92 LYS A C 1
ATOM 721 O O . LYS A 1 92 ? -25.797 8.399 -2.678 1.00 97.81 92 LYS A O 1
ATOM 726 N N . LYS A 1 93 ? -23.771 7.556 -3.149 1.00 97.81 93 LYS A N 1
ATOM 727 C CA . LYS A 1 93 ? -24.169 6.989 -4.447 1.00 97.81 93 LYS A CA 1
ATOM 728 C C . LYS A 1 93 ? -24.657 5.552 -4.354 1.00 97.81 93 LYS A C 1
ATOM 730 O O . LYS A 1 93 ? -25.420 5.138 -5.221 1.00 97.81 93 LYS A O 1
ATOM 735 N N . LEU A 1 94 ? -24.177 4.787 -3.377 1.00 97.44 94 LEU A N 1
ATOM 736 C CA . LEU A 1 94 ? -24.452 3.353 -3.268 1.00 97.44 94 LEU A CA 1
ATOM 737 C C . LEU A 1 94 ? -25.191 2.978 -1.978 1.00 97.44 94 LEU A C 1
ATOM 739 O O . LEU A 1 94 ? -25.647 1.844 -1.879 1.00 97.44 94 LEU A O 1
ATOM 743 N N . GLY A 1 95 ? -25.315 3.890 -1.006 1.00 97.19 95 GLY A N 1
ATOM 744 C CA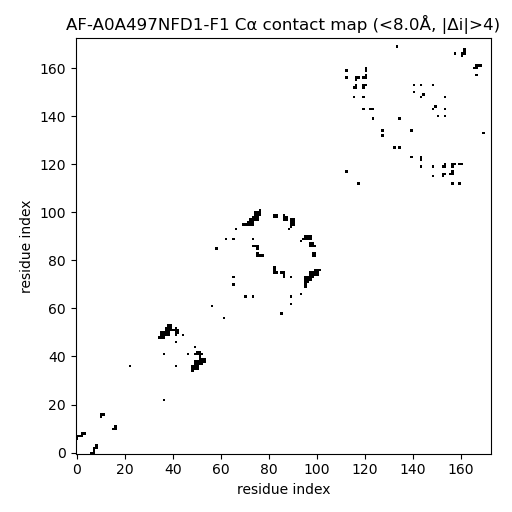 . GLY A 1 95 ? -25.963 3.602 0.278 1.00 97.19 95 GLY A CA 1
ATOM 745 C C . GLY A 1 95 ? -25.197 2.592 1.139 1.00 97.19 95 GLY A C 1
ATOM 746 O O . GLY A 1 95 ? -25.784 1.962 2.012 1.00 97.19 95 GLY A O 1
ATOM 747 N N . VAL A 1 96 ? -23.903 2.407 0.870 1.00 98.00 96 VAL A N 1
ATOM 748 C CA . VAL A 1 96 ? -23.024 1.488 1.601 1.00 98.00 96 VAL A CA 1
ATOM 749 C C . VAL A 1 96 ? -22.231 2.286 2.626 1.00 98.00 96 VAL A C 1
ATOM 751 O O . VAL A 1 96 ? -21.613 3.276 2.244 1.00 98.00 96 VAL A O 1
ATOM 754 N N . GLU A 1 97 ? -22.210 1.844 3.888 1.00 97.12 97 GLU A N 1
ATOM 755 C CA . GLU A 1 97 ? -21.375 2.451 4.938 1.00 97.12 97 GLU A CA 1
ATOM 756 C C . GLU A 1 97 ? -19.920 2.507 4.463 1.00 97.12 97 GLU A C 1
ATOM 758 O O . GLU A 1 97 ? -19.356 1.483 4.064 1.00 97.12 97 GLU A O 1
ATOM 763 N N . ALA A 1 98 ? -19.285 3.677 4.506 1.00 97.50 98 ALA A N 1
ATOM 764 C CA . ALA A 1 98 ? -17.898 3.779 4.084 1.00 97.50 98 ALA A CA 1
ATOM 765 C C . ALA A 1 98 ? -17.108 4.779 4.914 1.00 97.50 98 ALA A C 1
ATOM 767 O O . ALA A 1 98 ? -17.555 5.886 5.193 1.00 97.50 98 ALA A O 1
ATOM 768 N N . ARG A 1 99 ? -15.875 4.411 5.268 1.00 96.06 99 ARG A N 1
ATOM 769 C CA . ARG A 1 99 ? -14.999 5.286 6.051 1.00 96.06 99 ARG A CA 1
ATOM 770 C C . ARG A 1 99 ? -13.514 5.059 5.773 1.00 96.06 99 ARG A C 1
ATOM 772 O O . ARG A 1 99 ? -13.123 3.958 5.382 1.00 96.06 99 ARG A O 1
ATOM 779 N N . PRO A 1 100 ? -12.664 6.072 5.994 1.00 95.25 100 PRO A N 1
ATOM 780 C CA . PRO A 1 100 ? -11.219 5.894 5.985 1.00 95.25 100 PRO A CA 1
ATOM 781 C C . PRO A 1 100 ? -10.736 4.862 7.013 1.00 95.25 100 PRO A C 1
ATOM 783 O O . PRO A 1 100 ? -11.232 4.811 8.139 1.00 95.25 100 PRO A O 1
ATOM 786 N N . LEU A 1 101 ? -9.774 4.023 6.614 1.00 91.81 101 LEU A N 1
ATOM 787 C CA . LEU A 1 101 ? -9.219 2.960 7.461 1.00 91.81 101 LEU A CA 1
ATOM 788 C C . LEU A 1 101 ? -8.511 3.510 8.709 1.00 91.81 101 LEU A C 1
ATOM 790 O O . LEU A 1 101 ? -8.565 2.897 9.767 1.00 91.81 101 LEU A O 1
ATOM 794 N N . ASP A 1 102 ? -7.876 4.671 8.592 1.00 82.12 102 ASP A N 1
ATOM 795 C CA . ASP A 1 102 ? -7.166 5.376 9.665 1.00 82.12 102 ASP A CA 1
ATOM 796 C C . ASP A 1 102 ? -8.083 5.885 10.789 1.00 82.12 102 ASP A C 1
ATOM 798 O O . ASP A 1 102 ? -7.598 6.185 11.877 1.00 82.12 102 ASP A O 1
ATOM 802 N N . LEU A 1 103 ? -9.406 5.912 10.579 1.00 79.00 103 LEU A N 1
ATOM 803 C CA . LEU A 1 103 ? -10.378 6.163 11.650 1.00 79.00 103 LEU A CA 1
ATOM 804 C C . LEU A 1 103 ? -10.604 4.949 12.559 1.00 79.00 103 LEU A C 1
ATOM 806 O O . LEU A 1 103 ? -11.281 5.073 13.578 1.00 79.00 103 LEU A O 1
ATOM 810 N N . ILE A 1 104 ? -10.072 3.778 12.203 1.00 78.56 104 ILE A N 1
ATOM 811 C CA . ILE A 1 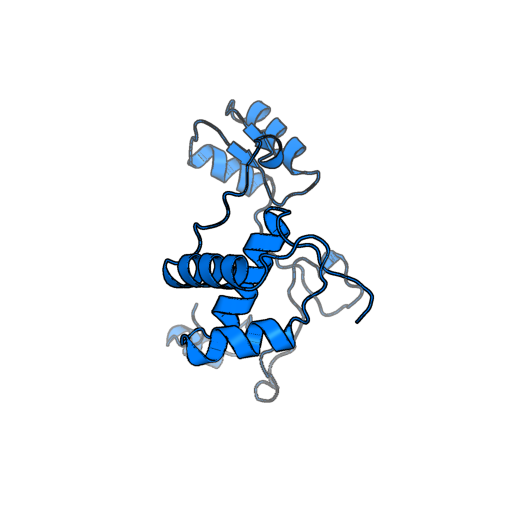104 ? -10.123 2.583 13.042 1.00 78.56 104 ILE A CA 1
ATOM 812 C C . ILE A 1 104 ? -8.828 2.538 13.859 1.00 78.56 104 ILE A C 1
ATOM 814 O O . ILE A 1 104 ? -7.759 2.330 13.282 1.00 78.56 104 ILE A O 1
ATOM 818 N N . PRO A 1 105 ? -8.883 2.704 15.195 1.00 72.69 105 PRO A N 1
ATOM 819 C CA . PRO A 1 105 ? -7.698 2.597 16.032 1.00 72.69 105 PRO A CA 1
ATOM 820 C C . PRO A 1 105 ? -7.134 1.179 15.938 1.00 72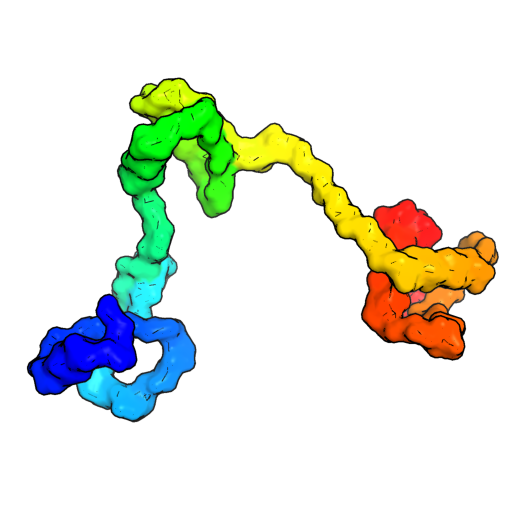.69 105 PRO A C 1
ATOM 822 O O . PRO A 1 105 ? -7.701 0.230 16.477 1.00 72.69 105 PRO A O 1
ATOM 825 N N . THR A 1 106 ? -6.009 1.018 15.250 1.00 67.38 106 THR A N 1
ATOM 826 C CA . THR A 1 106 ? -5.287 -0.253 15.214 1.00 67.38 106 THR A CA 1
ATOM 827 C C . THR A 1 106 ? -4.107 -0.184 16.166 1.00 67.38 106 THR A C 1
ATOM 829 O O . THR A 1 106 ? -3.171 0.589 15.958 1.00 67.38 106 THR A O 1
ATOM 832 N N . THR A 1 107 ? -4.108 -1.019 17.201 1.00 68.69 107 THR A N 1
ATOM 833 C CA . THR A 1 107 ? -2.881 -1.297 17.946 1.00 68.69 107 THR A CA 1
ATOM 834 C C . THR A 1 107 ? -2.058 -2.276 17.127 1.00 68.69 107 THR A C 1
ATOM 836 O O . THR A 1 107 ? -2.494 -3.399 16.878 1.00 68.69 107 THR A O 1
ATOM 839 N N . PHE A 1 108 ? -0.862 -1.866 16.705 1.00 65.00 108 PHE A N 1
ATOM 840 C CA . PHE A 1 108 ? 0.097 -2.821 16.168 1.00 65.00 108 PHE A CA 1
AT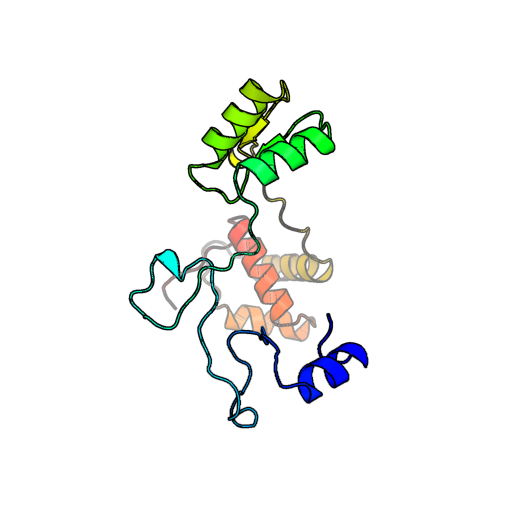OM 841 C C . PHE A 1 108 ? 0.458 -3.791 17.291 1.00 65.00 108 PHE A C 1
ATOM 843 O O . PHE A 1 108 ? 1.107 -3.405 18.263 1.00 65.00 108 PHE A O 1
ATOM 850 N N . ILE A 1 109 ? -0.010 -5.033 17.193 1.00 71.62 109 ILE A N 1
ATOM 851 C CA . ILE A 1 109 ? 0.369 -6.084 18.128 1.00 71.62 109 ILE A CA 1
ATOM 852 C C . ILE A 1 109 ? 1.732 -6.577 17.645 1.00 71.62 109 ILE A C 1
ATOM 854 O O . ILE A 1 109 ? 1.786 -7.229 16.601 1.00 71.62 109 ILE A O 1
ATOM 858 N N . PRO A 1 110 ? 2.842 -6.254 18.337 1.00 59.69 110 PRO A N 1
ATOM 859 C CA . PRO A 1 110 ? 4.123 -6.821 17.959 1.00 59.69 110 PRO A CA 1
ATOM 860 C C . PRO A 1 110 ? 4.006 -8.342 18.037 1.00 59.69 110 PRO A C 1
ATOM 862 O O . PRO A 1 110 ? 3.439 -8.873 18.998 1.00 59.69 110 PRO A O 1
ATOM 865 N N . GLU A 1 111 ? 4.536 -9.039 17.032 1.00 64.44 111 GLU A N 1
ATOM 866 C CA . GLU A 1 111 ? 4.630 -10.494 17.083 1.00 64.44 111 GLU A CA 1
ATOM 867 C C . GLU A 1 111 ? 5.247 -10.910 18.421 1.00 64.44 111 GLU A C 1
ATOM 869 O O . GLU A 1 111 ? 6.220 -10.310 18.898 1.00 64.44 111 GLU A O 1
ATOM 874 N N . LYS A 1 112 ? 4.649 -11.919 19.066 1.00 66.25 112 LYS A N 1
ATOM 875 C CA . LYS A 1 112 ? 5.230 -12.478 20.287 1.00 66.25 112 LYS A CA 1
ATOM 876 C C . LYS A 1 112 ? 6.661 -12.907 19.948 1.00 66.25 112 LYS A C 1
ATOM 878 O O . LYS A 1 112 ? 6.838 -13.615 18.955 1.00 66.25 112 LYS A O 1
ATOM 883 N N . PRO A 1 113 ? 7.669 -12.509 20.745 1.00 66.94 113 PRO A N 1
ATOM 884 C CA . PRO A 1 113 ? 9.043 -12.880 20.457 1.00 66.94 113 PRO A CA 1
ATOM 885 C C . PRO A 1 113 ? 9.132 -14.398 20.363 1.00 66.94 113 PRO A C 1
ATOM 887 O O . PRO A 1 113 ? 8.556 -15.123 21.185 1.00 66.94 113 PRO A O 1
ATOM 890 N N . ARG A 1 114 ? 9.858 -14.869 19.348 1.00 81.50 114 ARG A N 1
ATOM 891 C CA . ARG A 1 114 ? 10.115 -16.296 19.131 1.00 81.50 114 ARG A CA 1
ATOM 892 C C . ARG A 1 114 ? 10.634 -16.921 20.437 1.00 81.50 114 ARG A C 1
ATOM 894 O O . ARG A 1 114 ? 11.339 -16.231 21.178 1.00 81.50 114 ARG A O 1
ATOM 901 N N . PRO A 1 115 ? 10.348 -18.202 20.747 1.00 87.12 115 PRO A N 1
ATOM 902 C CA . PRO A 1 115 ? 10.733 -18.810 22.028 1.00 87.12 115 PRO A CA 1
ATOM 903 C C . PRO A 1 115 ? 12.205 -18.585 22.408 1.00 87.12 115 PRO A C 1
ATOM 905 O O . PRO A 1 115 ? 12.490 -18.218 23.546 1.00 87.12 115 PRO A O 1
ATOM 908 N N . ARG A 1 116 ? 13.110 -18.682 21.423 1.00 89.88 116 ARG A N 1
ATOM 909 C CA . ARG A 1 116 ? 14.543 -18.377 21.558 1.00 89.88 116 ARG A CA 1
ATOM 910 C C . ARG A 1 116 ? 14.847 -16.921 21.904 1.00 89.88 116 ARG A C 1
ATOM 912 O O . ARG A 1 116 ? 15.670 -16.656 22.771 1.00 89.88 116 ARG A O 1
ATOM 919 N N . VAL A 1 117 ? 14.155 -15.968 21.284 1.00 91.00 117 VAL A N 1
ATOM 920 C CA . VAL A 1 117 ? 14.308 -14.535 21.583 1.00 91.00 117 VAL A CA 1
ATOM 921 C C . VAL A 1 117 ? 13.807 -14.235 22.994 1.00 91.00 117 VAL A C 1
ATOM 923 O O . VAL A 1 117 ? 14.448 -13.490 23.727 1.00 91.00 117 VAL A O 1
ATOM 926 N N . ARG A 1 118 ? 12.706 -14.862 23.426 1.00 90.56 118 ARG A N 1
ATOM 927 C CA . ARG A 1 118 ? 12.208 -14.739 24.805 1.00 90.56 118 ARG A CA 1
ATOM 928 C C . ARG A 1 118 ? 13.211 -15.278 25.830 1.00 90.56 118 ARG A C 1
ATOM 930 O O . ARG A 1 118 ? 13.401 -14.674 26.881 1.00 90.56 118 ARG A O 1
ATOM 937 N N . GLU A 1 119 ? 13.847 -16.404 25.533 1.00 93.19 119 GLU A N 1
ATOM 938 C CA . GLU A 1 119 ? 14.900 -16.973 26.376 1.00 93.19 119 GLU A CA 1
ATOM 939 C C . GLU A 1 119 ? 16.129 -16.051 26.433 1.00 93.19 119 GLU A C 1
ATOM 941 O O . GLU A 1 119 ? 16.615 -15.742 27.521 1.00 93.19 119 GLU A O 1
ATOM 946 N N . CYS A 1 120 ? 16.543 -15.503 25.286 1.00 94.31 120 CYS A N 1
ATOM 947 C CA . CYS A 1 120 ? 17.604 -14.500 25.193 1.00 94.31 120 CYS A CA 1
ATOM 948 C C . CYS A 1 120 ? 17.291 -13.253 26.038 1.00 94.31 120 CYS A C 1
ATOM 950 O O . CYS A 1 120 ? 18.123 -12.828 26.835 1.00 94.31 120 CYS A O 1
ATOM 952 N N . VAL A 1 121 ? 16.062 -12.722 25.961 1.00 93.56 121 VAL A N 1
ATOM 953 C CA . VAL A 1 121 ? 15.585 -11.613 26.812 1.00 93.56 121 VAL A CA 1
ATOM 954 C C . VAL A 1 121 ? 15.787 -11.932 28.295 1.00 93.56 121 VAL A C 1
ATOM 956 O O . VAL A 1 121 ? 16.316 -11.103 29.034 1.00 93.56 121 VAL A O 1
ATOM 959 N N . ASN A 1 122 ? 15.418 -13.137 28.737 1.00 93.44 122 ASN A N 1
ATOM 960 C CA . ASN A 1 122 ? 15.590 -13.540 30.132 1.00 93.44 122 ASN A CA 1
ATOM 961 C C . ASN A 1 122 ? 17.069 -13.598 30.540 1.00 93.44 122 ASN A C 1
ATOM 963 O O . ASN A 1 122 ? 17.404 -13.198 31.653 1.00 93.44 122 ASN A O 1
ATOM 967 N N . HIS A 1 123 ? 17.960 -14.070 29.664 1.00 95.25 123 HIS A N 1
ATOM 968 C CA . HIS A 1 123 ? 19.400 -14.073 29.929 1.00 95.25 123 HIS A CA 1
ATOM 969 C C . HIS A 1 123 ? 19.988 -12.662 29.981 1.00 95.25 123 HIS A C 1
ATOM 971 O O . HIS A 1 123 ? 20.710 -12.351 30.927 1.00 95.25 123 HIS A O 1
ATOM 977 N N . ILE A 1 124 ? 19.618 -11.783 29.043 1.00 94.56 124 ILE A N 1
ATOM 978 C CA . ILE A 1 124 ? 20.044 -10.377 29.050 1.00 94.56 124 ILE A CA 1
ATOM 979 C C . ILE A 1 124 ? 19.616 -9.707 30.357 1.00 94.56 124 ILE A C 1
ATOM 981 O O . ILE A 1 124 ? 20.438 -9.080 31.022 1.00 94.56 124 ILE A O 1
ATOM 985 N N . LEU A 1 125 ? 18.367 -9.894 30.791 1.00 92.62 125 LEU A N 1
ATOM 986 C CA . LEU A 1 125 ? 17.879 -9.361 32.067 1.00 92.62 125 LEU A CA 1
ATOM 987 C C . LEU A 1 125 ? 18.631 -9.919 33.281 1.00 92.62 125 LEU A C 1
ATOM 989 O O . LEU A 1 125 ? 18.749 -9.226 34.286 1.00 92.62 125 LEU A O 1
ATOM 993 N N . LYS A 1 126 ? 19.146 -11.155 33.215 1.00 91.81 126 LYS A N 1
ATOM 994 C CA . LYS A 1 126 ? 19.965 -11.743 34.288 1.00 91.81 126 LYS A CA 1
ATOM 995 C C . LYS A 1 126 ? 21.365 -11.138 34.368 1.00 91.81 126 LYS A C 1
ATOM 997 O O . LYS A 1 126 ? 21.875 -11.000 35.475 1.00 91.81 126 LYS A O 1
ATOM 1002 N N . VAL A 1 127 ? 21.973 -10.784 33.237 1.00 91.00 127 VAL A N 1
ATOM 1003 C CA . VAL A 1 127 ? 23.329 -10.203 33.211 1.00 91.00 127 VAL A CA 1
ATOM 1004 C C . VAL A 1 127 ? 23.319 -8.679 33.362 1.00 91.00 127 VAL A C 1
ATOM 1006 O O . VAL A 1 127 ? 24.276 -8.110 33.869 1.00 91.00 127 VAL A O 1
ATOM 1009 N N . THR A 1 128 ? 22.214 -8.016 33.003 1.00 88.69 128 THR A N 1
ATOM 1010 C CA . THR A 1 128 ? 22.039 -6.551 33.104 1.00 88.69 128 THR A CA 1
ATOM 1011 C C . THR A 1 128 ? 21.308 -6.105 34.377 1.00 88.69 128 THR A C 1
ATOM 1013 O O . THR A 1 128 ? 20.687 -5.046 34.413 1.00 88.69 128 THR A O 1
ATOM 1016 N N . ARG A 1 129 ? 21.372 -6.907 35.449 1.00 82.88 129 ARG A N 1
ATOM 1017 C CA . ARG A 1 129 ? 20.580 -6.706 36.678 1.00 82.88 129 ARG A CA 1
ATOM 1018 C C . ARG A 1 129 ? 20.868 -5.412 37.429 1.00 82.88 129 ARG A C 1
ATOM 1020 O O . ARG A 1 129 ? 20.011 -4.996 38.200 1.00 82.88 129 ARG A O 1
ATOM 1027 N N . MET A 1 130 ? 22.050 -4.815 37.266 1.00 81.75 130 MET A N 1
ATOM 1028 C CA . MET A 1 130 ? 22.441 -3.629 38.030 1.00 81.75 130 MET A CA 1
ATOM 1029 C C . MET A 1 130 ? 21.780 -2.369 37.445 1.00 81.75 130 MET A C 1
ATOM 1031 O O . MET A 1 130 ? 22.132 -1.978 36.324 1.00 81.75 130 MET A O 1
ATOM 1035 N N . PRO A 1 131 ? 20.836 -1.726 38.161 1.00 78.50 131 PRO A N 1
ATOM 1036 C CA . PRO A 1 131 ? 20.164 -0.526 37.673 1.00 78.50 131 PRO A CA 1
ATOM 1037 C C . PRO A 1 131 ? 21.147 0.640 37.534 1.00 78.50 131 PRO A C 1
ATOM 1039 O O . PRO A 1 131 ? 22.067 0.786 38.333 1.00 78.50 131 PRO A O 1
ATOM 1042 N N . GLY A 1 132 ? 20.950 1.482 36.518 1.00 78.75 132 GLY A N 1
ATOM 1043 C CA . GLY A 1 132 ? 21.790 2.663 36.275 1.00 78.75 132 GLY A CA 1
ATOM 1044 C C . GLY A 1 132 ? 23.162 2.374 35.654 1.00 78.75 132 GLY A C 1
ATOM 1045 O O . GLY A 1 132 ? 23.864 3.314 35.291 1.00 78.75 132 GLY A O 1
ATOM 1046 N N . PHE A 1 133 ? 23.538 1.105 35.476 1.00 87.06 133 PHE A N 1
ATOM 1047 C CA . PHE A 1 133 ? 24.779 0.746 34.798 1.00 87.06 133 PHE A CA 1
ATOM 1048 C C . PHE A 1 133 ? 24.625 0.760 33.273 1.00 87.06 133 PHE A C 1
ATOM 1050 O O . PHE A 1 133 ? 23.589 0.371 32.729 1.00 87.06 133 PHE A O 1
ATOM 1057 N N . ILE A 1 134 ? 25.681 1.186 32.576 1.00 89.25 134 ILE A N 1
ATOM 1058 C CA . ILE A 1 134 ? 25.730 1.222 31.114 1.00 89.25 134 ILE A CA 1
ATOM 1059 C C . ILE A 1 134 ? 26.499 -0.002 30.624 1.00 89.25 134 ILE A C 1
ATOM 1061 O O . ILE A 1 134 ? 27.687 -0.158 30.893 1.00 89.25 134 ILE A O 1
ATOM 1065 N N . TYR A 1 135 ? 25.823 -0.853 29.857 1.00 89.12 135 TYR A N 1
ATOM 1066 C CA . TYR A 1 135 ? 26.420 -2.035 29.241 1.00 89.12 135 TYR A CA 1
ATOM 1067 C C . TYR A 1 135 ? 26.642 -1.776 27.753 1.00 89.12 135 TYR A C 1
ATOM 1069 O O . TYR A 1 135 ? 25.734 -1.330 27.049 1.00 89.12 135 TYR A O 1
ATOM 1077 N N . SER A 1 136 ? 27.836 -2.082 27.241 1.00 91.81 136 SER A N 1
ATOM 1078 C CA . SER A 1 136 ? 28.082 -1.965 25.802 1.00 91.81 136 SER A CA 1
ATOM 1079 C C . SER A 1 136 ? 27.352 -3.073 25.034 1.00 91.81 136 SER A C 1
ATOM 1081 O O . SER A 1 136 ? 27.335 -4.234 25.456 1.00 91.81 136 SER A O 1
ATOM 1083 N N . LYS A 1 137 ? 26.802 -2.749 23.854 1.00 91.81 137 LYS A N 1
ATOM 1084 C CA . LYS A 1 137 ? 26.155 -3.744 22.973 1.00 91.81 137 LYS A CA 1
ATOM 1085 C C . LYS A 1 137 ? 27.107 -4.904 22.652 1.00 91.81 137 LYS A C 1
ATOM 1087 O O . LYS A 1 137 ? 26.685 -6.055 22.629 1.00 91.81 137 LYS A O 1
ATOM 1092 N N . LYS A 1 138 ? 28.398 -4.612 22.449 1.00 93.25 138 LYS A N 1
ATOM 1093 C CA . LYS A 1 138 ? 29.438 -5.615 22.169 1.00 93.25 138 LYS A CA 1
ATOM 1094 C C . LYS A 1 138 ? 29.635 -6.588 23.333 1.00 93.25 138 LYS A C 1
ATOM 1096 O O . LYS A 1 138 ? 29.772 -7.782 23.094 1.00 93.25 138 LYS A O 1
ATOM 1101 N N . TRP A 1 139 ? 29.627 -6.094 24.570 1.00 94.25 139 TRP A N 1
ATOM 1102 C CA . TRP A 1 139 ? 29.734 -6.952 25.748 1.00 94.25 139 TRP A CA 1
ATOM 1103 C C . TRP A 1 139 ? 28.525 -7.886 25.863 1.00 94.25 139 TRP A C 1
ATOM 1105 O O . TRP A 1 139 ? 28.711 -9.094 25.940 1.00 94.25 139 TRP A O 1
ATOM 1115 N N . ILE A 1 140 ? 27.300 -7.362 25.721 1.00 93.88 140 ILE A N 1
ATOM 1116 C CA . ILE A 1 140 ? 26.077 -8.188 25.743 1.00 93.88 140 ILE A CA 1
ATOM 1117 C C . ILE A 1 140 ? 26.126 -9.275 24.656 1.00 93.88 140 ILE A C 1
ATOM 1119 O O . ILE A 1 140 ? 25.787 -10.426 24.912 1.00 93.88 140 ILE A O 1
ATOM 1123 N N . MET A 1 141 ? 26.591 -8.939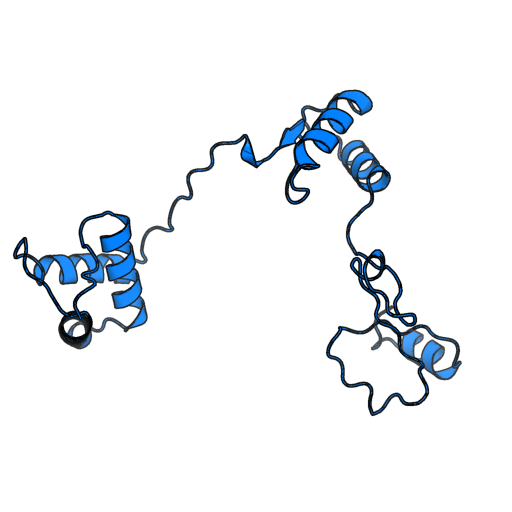 23.450 1.00 94.38 141 MET A N 1
ATOM 1124 C CA . MET A 1 141 ? 26.763 -9.916 22.365 1.00 94.38 141 MET A CA 1
ATOM 1125 C C . MET A 1 141 ? 27.732 -11.043 22.741 1.00 94.38 141 MET A C 1
ATOM 1127 O O . MET A 1 141 ? 27.463 -12.207 22.447 1.00 94.38 141 MET A O 1
ATOM 1131 N N . ASN A 1 142 ? 28.846 -10.710 23.394 1.00 94.69 142 ASN A N 1
ATOM 1132 C CA . ASN A 1 142 ? 29.834 -11.693 23.828 1.00 94.69 142 ASN A CA 1
ATOM 1133 C C . ASN A 1 142 ? 29.313 -12.584 24.961 1.00 94.69 142 ASN A C 1
ATOM 1135 O O . ASN A 1 142 ? 29.628 -13.767 24.958 1.00 94.69 142 ASN A O 1
ATOM 1139 N N . GLU A 1 143 ? 28.483 -12.058 25.862 1.00 95.50 143 GLU A N 1
ATOM 1140 C CA . GLU A 1 143 ? 27.836 -12.849 26.919 1.00 95.50 143 GLU A CA 1
ATOM 1141 C C . GLU A 1 143 ? 26.788 -13.823 26.364 1.00 95.50 143 GLU A C 1
ATOM 1143 O O . GLU A 1 143 ? 26.627 -14.936 26.861 1.00 95.50 143 GLU A O 1
ATOM 1148 N N . MET A 1 144 ? 26.063 -13.433 25.310 1.00 96.19 144 MET A N 1
ATOM 1149 C CA . MET A 1 144 ? 25.006 -14.269 24.727 1.00 96.19 144 MET A CA 1
ATOM 1150 C C . MET A 1 144 ? 25.540 -15.334 23.754 1.00 96.19 144 MET A C 1
ATOM 1152 O O . MET A 1 144 ? 24.882 -16.353 23.536 1.00 96.19 144 MET A O 1
ATOM 1156 N N . LYS A 1 145 ? 26.734 -15.138 23.180 1.00 94.25 145 LYS A N 1
ATOM 1157 C CA . LYS A 1 145 ? 27.323 -16.051 22.187 1.00 94.25 145 LYS A CA 1
ATOM 1158 C C . LYS A 1 145 ? 27.599 -17.469 22.735 1.00 94.25 145 LYS A C 1
ATOM 1160 O O . LYS A 1 145 ? 27.208 -18.418 22.056 1.00 94.25 145 LYS A O 1
ATOM 1165 N N . PRO A 1 146 ? 28.205 -17.667 23.926 1.00 94.75 146 PRO A N 1
ATOM 1166 C CA . PRO A 1 146 ? 28.399 -18.998 24.516 1.00 94.75 146 PRO A CA 1
ATOM 1167 C C . PRO A 1 146 ? 27.094 -19.749 24.796 1.00 94.75 146 PRO A C 1
ATOM 1169 O O . PRO A 1 146 ? 27.087 -20.974 24.821 1.00 94.75 146 PRO A O 1
ATOM 1172 N N . LEU A 1 147 ? 25.985 -19.023 24.969 1.00 93.25 147 LEU A N 1
ATOM 1173 C CA . LEU A 1 147 ? 24.651 -19.591 25.187 1.00 93.25 147 LEU A CA 1
ATOM 1174 C C . LEU A 1 147 ? 23.968 -20.030 23.877 1.00 93.25 147 LEU A C 1
ATOM 1176 O O . LEU A 1 147 ? 22.836 -20.506 23.900 1.00 93.25 147 LEU A O 1
ATOM 1180 N N . GLY A 1 148 ? 24.642 -19.872 22.732 1.00 93.31 148 GLY A N 1
ATOM 1181 C CA . GLY A 1 148 ? 24.154 -20.309 21.425 1.00 93.31 148 GLY A CA 1
ATOM 1182 C C . GLY A 1 148 ? 23.207 -19.328 20.731 1.00 93.31 148 GLY A C 1
ATOM 1183 O O . GLY A 1 148 ? 22.608 -19.692 19.720 1.00 93.31 148 GLY A O 1
ATOM 1184 N N . PHE A 1 149 ? 23.069 -18.094 21.229 1.00 95.56 149 PHE A N 1
ATOM 1185 C CA . PHE A 1 149 ? 22.237 -17.081 20.577 1.00 95.56 149 PHE A CA 1
ATOM 1186 C C . PHE A 1 149 ? 22.954 -16.449 19.381 1.00 95.56 149 PHE A C 1
ATOM 1188 O O . PHE A 1 149 ? 24.106 -16.012 19.461 1.00 95.56 149 PHE A O 1
ATOM 1195 N N . SER A 1 150 ? 22.245 -16.355 18.259 1.00 94.50 150 SER A N 1
ATOM 1196 C CA . SER A 1 150 ? 22.705 -15.636 17.074 1.00 94.50 150 SER A CA 1
ATOM 1197 C C . SER A 1 150 ? 22.649 -14.122 17.284 1.00 94.50 150 SER A C 1
ATOM 1199 O O . SER A 1 150 ? 21.826 -13.605 18.041 1.00 94.50 150 SER A O 1
ATOM 1201 N N . ARG A 1 151 ? 23.462 -13.371 16.529 1.00 94.00 151 ARG A N 1
ATOM 1202 C CA . ARG A 1 151 ? 23.432 -11.897 16.544 1.00 94.00 151 ARG A CA 1
ATOM 1203 C C . ARG A 1 151 ? 22.021 -11.343 16.328 1.00 94.00 151 ARG A C 1
ATOM 1205 O O . ARG A 1 151 ? 21.624 -10.414 17.020 1.00 94.00 151 ARG A O 1
ATOM 1212 N N . ARG A 1 152 ? 21.262 -11.933 15.399 1.00 92.75 152 ARG A N 1
ATOM 1213 C CA . ARG A 1 152 ? 19.891 -11.513 15.086 1.00 92.75 152 ARG A CA 1
ATOM 1214 C C . ARG A 1 152 ? 18.955 -11.687 16.284 1.00 92.75 152 ARG A C 1
ATOM 1216 O O . ARG A 1 152 ? 18.150 -10.803 16.541 1.00 92.75 152 ARG A O 1
ATOM 1223 N N . GLU A 1 153 ? 19.062 -12.796 17.015 1.00 93.94 153 GLU A N 1
ATOM 1224 C CA . GLU A 1 153 ? 18.244 -13.037 18.213 1.00 93.94 153 GLU A CA 1
ATOM 1225 C C . GLU A 1 153 ? 18.583 -12.056 19.339 1.00 93.94 153 GLU A C 1
ATOM 1227 O O . GLU A 1 153 ? 17.675 -11.563 20.003 1.00 93.94 153 GLU A O 1
ATOM 1232 N N . VAL A 1 154 ? 19.866 -11.725 19.515 1.00 95.00 154 VAL A N 1
ATOM 1233 C CA . VAL A 1 154 ? 20.305 -10.741 20.516 1.00 95.00 154 VAL A CA 1
ATOM 1234 C C . VAL A 1 154 ? 19.843 -9.329 20.146 1.00 95.00 154 VAL A C 1
ATOM 1236 O O . VAL A 1 154 ? 19.374 -8.596 21.012 1.00 95.00 154 VAL A O 1
ATOM 1239 N N . GLU A 1 155 ? 19.934 -8.936 18.870 1.00 94.38 155 GLU A N 1
ATOM 1240 C CA . GLU A 1 155 ? 19.431 -7.634 18.401 1.00 94.38 155 GLU A CA 1
ATOM 1241 C C . GLU A 1 155 ? 17.913 -7.523 18.588 1.00 94.38 155 GLU A C 1
ATOM 1243 O O . GLU A 1 155 ? 17.440 -6.540 19.153 1.00 94.38 155 GLU A O 1
ATOM 1248 N N . GLU A 1 156 ? 17.156 -8.564 18.239 1.00 93.38 156 GLU A N 1
ATOM 1249 C CA . GLU A 1 156 ? 15.704 -8.595 18.443 1.00 93.38 156 GLU A CA 1
ATOM 1250 C C . GLU A 1 156 ? 15.317 -8.560 19.933 1.00 93.38 156 GLU A C 1
ATOM 1252 O O . GLU A 1 156 ? 14.356 -7.886 20.314 1.00 93.38 156 GLU A O 1
ATOM 1257 N N . ALA A 1 157 ? 16.074 -9.246 20.795 1.00 93.75 157 ALA A N 1
ATOM 1258 C CA . ALA A 1 157 ? 15.867 -9.226 22.241 1.00 93.75 157 ALA A CA 1
ATOM 1259 C C . ALA A 1 157 ? 16.133 -7.837 22.846 1.00 93.75 157 ALA A C 1
ATOM 1261 O O . ALA A 1 157 ? 15.347 -7.363 23.670 1.00 93.75 157 ALA A O 1
ATOM 1262 N N . LEU A 1 158 ? 17.205 -7.162 22.416 1.00 93.38 158 LEU A N 1
ATOM 1263 C CA . LEU A 1 158 ? 17.510 -5.790 22.827 1.00 93.38 158 LEU A CA 1
ATOM 1264 C C . LEU A 1 158 ? 16.422 -4.816 22.363 1.00 93.38 158 LEU A C 1
ATOM 1266 O O . LEU A 1 158 ? 15.917 -4.043 23.175 1.00 93.38 158 LEU A O 1
ATOM 1270 N N . ASP A 1 159 ? 15.985 -4.916 21.107 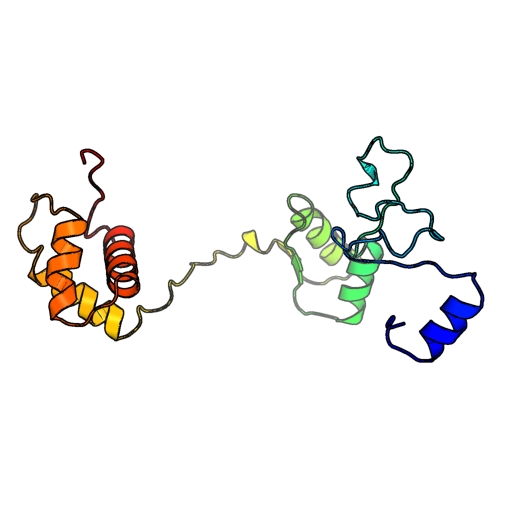1.00 91.50 159 ASP A N 1
ATOM 1271 C CA . ASP A 1 159 ? 14.895 -4.096 20.573 1.00 91.50 159 ASP A CA 1
ATOM 1272 C C . ASP A 1 159 ? 13.584 -4.314 21.337 1.00 91.50 159 ASP A C 1
ATOM 1274 O O . ASP A 1 159 ? 12.830 -3.364 21.562 1.00 91.50 159 ASP A O 1
ATOM 1278 N N . ASN A 1 160 ? 13.293 -5.554 21.750 1.00 90.00 160 ASN A N 1
ATOM 1279 C CA . ASN A 1 160 ? 12.130 -5.871 22.578 1.00 90.00 160 ASN A CA 1
ATOM 1280 C C . ASN A 1 160 ? 12.212 -5.172 23.944 1.00 90.00 160 ASN A C 1
ATOM 1282 O O . ASN A 1 160 ? 11.250 -4.533 24.374 1.00 90.00 160 ASN A O 1
ATOM 1286 N N . LEU A 1 161 ? 13.369 -5.249 24.606 1.00 90.25 161 LEU A N 1
ATOM 1287 C CA . LEU A 1 161 ? 13.611 -4.612 25.901 1.00 90.25 161 LEU A CA 1
ATOM 1288 C C . LEU A 1 161 ? 13.560 -3.081 25.821 1.00 90.25 161 LEU A C 1
ATOM 1290 O O . LEU A 1 161 ? 13.012 -2.444 26.723 1.00 90.25 161 LEU A O 1
ATOM 1294 N N . THR A 1 162 ? 14.070 -2.490 24.738 1.00 90.44 162 THR A N 1
ATOM 1295 C CA . THR A 1 162 ? 14.000 -1.043 24.496 1.00 90.44 162 THR A CA 1
ATOM 1296 C C . THR A 1 162 ? 12.579 -0.583 24.194 1.00 90.44 162 THR A C 1
ATOM 1298 O O . THR A 1 162 ? 12.118 0.383 24.797 1.00 90.44 162 THR A O 1
ATOM 1301 N N . ARG A 1 163 ? 11.832 -1.301 23.341 1.00 86.19 163 ARG A N 1
ATOM 1302 C CA . ARG A 1 163 ? 10.415 -0.996 23.063 1.00 86.19 163 ARG A CA 1
ATOM 1303 C C . ARG A 1 163 ? 9.537 -1.069 24.311 1.00 86.19 163 ARG A C 1
ATOM 1305 O O . ARG A 1 163 ? 8.591 -0.301 24.434 1.00 86.19 163 ARG A O 1
ATOM 1312 N N . ARG A 1 164 ? 9.860 -1.963 25.250 1.00 85.94 164 ARG A N 1
ATOM 1313 C CA . ARG A 1 164 ? 9.177 -2.084 26.550 1.00 85.94 164 ARG A CA 1
ATOM 1314 C C . ARG A 1 164 ? 9.638 -1.057 27.590 1.00 85.94 164 ARG A C 1
ATOM 1316 O O . ARG A 1 164 ? 9.112 -1.058 28.697 1.00 85.94 164 ARG A O 1
ATOM 1323 N N . GLY A 1 165 ? 10.628 -0.222 27.269 1.00 86.00 165 GLY A N 1
ATOM 1324 C CA . GLY A 1 165 ? 11.181 0.782 28.178 1.00 86.00 165 GLY A CA 1
ATOM 1325 C C . GLY A 1 165 ? 12.037 0.218 29.317 1.00 86.00 165 GLY A C 1
ATOM 1326 O O . GLY A 1 165 ? 12.372 0.964 30.232 1.00 86.00 165 GLY A O 1
ATOM 1327 N N . ILE A 1 166 ? 12.397 -1.071 29.271 1.00 87.38 166 ILE A N 1
ATOM 1328 C CA . ILE A 1 166 ? 13.211 -1.731 30.306 1.00 87.38 166 ILE A CA 1
ATOM 1329 C C . ILE A 1 166 ? 14.688 -1.349 30.152 1.00 87.38 166 ILE A C 1
ATOM 1331 O O . ILE A 1 166 ? 15.374 -1.110 31.141 1.00 87.38 166 ILE A O 1
ATOM 1335 N N . LEU A 1 167 ? 15.168 -1.257 28.908 1.00 86.75 167 LEU A N 1
ATOM 1336 C CA . LEU A 1 167 ? 16.499 -0.745 28.578 1.00 86.75 167 LEU A CA 1
ATOM 1337 C C . LEU A 1 167 ? 16.386 0.566 27.802 1.00 86.75 167 LEU A C 1
ATOM 1339 O O . LEU A 1 167 ? 15.456 0.769 27.023 1.00 86.75 167 LEU A O 1
ATOM 1343 N N . ARG A 1 168 ? 17.375 1.443 27.970 1.00 87.00 168 ARG A N 1
ATOM 1344 C CA . ARG A 1 168 ? 17.502 2.694 27.216 1.00 87.00 168 ARG A CA 1
ATOM 1345 C C . ARG A 1 168 ? 18.821 2.703 26.457 1.00 87.00 168 ARG A C 1
ATOM 1347 O O . ARG A 1 168 ? 19.841 2.264 26.980 1.00 87.00 168 ARG A O 1
ATOM 1354 N N . ILE A 1 169 ? 18.798 3.219 25.233 1.00 84.88 169 ILE A N 1
ATOM 1355 C CA . ILE A 1 169 ? 20.011 3.409 24.436 1.00 84.88 169 ILE A CA 1
ATOM 1356 C C . ILE A 1 169 ? 20.727 4.657 24.962 1.00 84.88 169 ILE A C 1
ATOM 1358 O O . ILE A 1 169 ? 20.161 5.751 24.935 1.00 84.88 169 ILE A O 1
ATOM 1362 N N . SER A 1 170 ? 21.961 4.495 25.441 1.00 82.19 170 SER A N 1
ATOM 1363 C CA . SER A 1 170 ? 22.841 5.623 25.770 1.00 82.19 170 SER A CA 1
ATOM 1364 C C . SER A 1 170 ? 23.463 6.173 24.486 1.00 82.19 170 SER A C 1
ATOM 1366 O O . SER A 1 170 ? 23.942 5.399 23.663 1.00 82.19 170 SER A O 1
ATOM 1368 N N . ARG A 1 171 ? 23.457 7.500 24.306 1.00 69.19 171 ARG A N 1
ATOM 1369 C CA . ARG A 1 171 ? 24.055 8.183 23.139 1.00 69.19 171 ARG A CA 1
ATOM 1370 C C . ARG A 1 171 ? 25.541 8.524 23.318 1.00 69.19 171 ARG A C 1
ATOM 1372 O O . ARG A 1 171 ? 26.129 9.116 22.422 1.00 69.19 171 ARG A O 1
ATOM 1379 N N . ASN A 1 172 ? 26.139 8.144 24.447 1.00 58.25 172 ASN A N 1
ATOM 1380 C CA . ASN A 1 172 ? 27.566 8.321 24.712 1.00 58.25 172 ASN A CA 1
ATOM 1381 C C . ASN A 1 172 ? 28.279 6.974 24.540 1.00 58.25 172 ASN A C 1
ATOM 1383 O O . ASN A 1 172 ? 28.399 6.215 25.504 1.00 58.25 172 ASN A O 1
ATOM 1387 N N . GLY A 1 173 ? 28.691 6.671 23.307 1.00 48.22 173 GLY A N 1
ATOM 1388 C CA . GLY A 1 173 ? 29.420 5.454 22.940 1.00 48.22 173 GLY A CA 1
ATOM 1389 C C . GLY A 1 173 ? 29.455 5.236 21.439 1.00 48.22 173 GLY A C 1
ATOM 1390 O O . GLY A 1 173 ? 28.382 4.902 20.892 1.00 48.22 173 GLY A O 1
#

Solvent-accessible surface area (backbone atoms only — not comparable to full-atom values): 10942 Å² total; per-residue (Å²): 133,59,83,88,39,70,69,38,50,55,41,60,71,69,69,78,70,88,85,85,75,68,98,81,65,84,56,85,91,47,80,89,57,89,82,61,50,71,27,62,62,31,81,77,47,92,62,90,58,44,42,69,43,60,95,69,75,53,74,64,58,50,52,51,49,50,62,72,67,64,57,79,62,47,73,29,68,95,50,67,84,46,14,57,56,51,15,51,48,42,30,74,76,68,73,30,51,41,38,38,48,85,78,53,90,74,80,84,73,73,76,78,67,53,73,69,26,49,52,47,36,54,50,51,54,65,75,60,62,60,81,94,64,89,78,54,71,67,57,55,51,62,66,39,42,86,75,70,51,50,71,68,42,52,51,52,23,50,51,50,34,39,75,70,66,77,42,78,90,73,89,85,123

pLDDT: mean 86.73, std 9.63, range [48.22, 98.06]

Radius of gyration: 27.74 Å; Cα contacts (8 Å, |Δi|>4): 133; chains: 1; bounding box: 56×38×76 Å

Nearest PDB structures (foldseek):
  3p83-assembly1_F  TM=3.682E-01  e=2.034E+00  Archaeoglobus fulgidus
  3d7i-assembly1_B  TM=3.801E-01  e=4.635E+00  Methanocaldococcus jannaschii
  6yt9-assembly1_c  TM=2.523E-01  e=8.200E+00  Acinetobacter baumannii